Protein AF-A0A554VA35-F1 (afdb_monomer)

Solvent-accessible surface area (backbone atoms only — not comparable to full-atom values): 4473 Å² total; per-residue (Å²): 131,54,65,49,54,50,31,30,52,55,57,67,71,42,56,74,76,42,47,55,45,16,32,57,68,59,68,59,55,64,78,55,48,54,38,47,44,71,54,65,63,85,61,66,69,61,39,58,52,47,39,51,19,44,52,48,32,53,48,56,49,52,53,53,50,48,57,52,49,54,54,56,72,66,57,77,80,86,129

Sequence (79 aa):
MDIKEAVADAYGKLPKGLKKRAVEIYGCSVSYFDRLVAGNPKDLSVYYVALNAIKQAAKEYKEEINNKLDAVQGVKVDE

Mean predicted aligned error: 4.77 Å

pLDDT: mean 91.48, std 7.69, range [56.84, 97.44]

Struct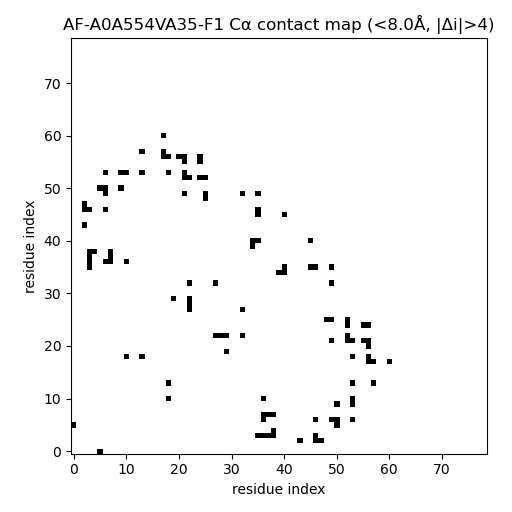ure (mmCIF, N/CA/C/O backbone):
data_AF-A0A554VA35-F1
#
_entry.id   AF-A0A554VA35-F1
#
loop_
_atom_site.group_PDB
_atom_site.id
_atom_site.type_symbol
_atom_site.label_atom_id
_atom_site.label_alt_id
_atom_site.label_comp_id
_atom_site.label_asym_id
_atom_site.label_entity_id
_atom_site.label_seq_id
_atom_site.pdbx_PDB_ins_code
_atom_site.Cartn_x
_atom_site.Cartn_y
_atom_site.Cartn_z
_atom_site.occupancy
_atom_site.B_iso_or_equiv
_atom_site.auth_seq_id
_atom_site.auth_comp_id
_atom_site.auth_asym_id
_atom_site.auth_atom_id
_atom_site.pdbx_PDB_model_num
ATOM 1 N N . MET A 1 1 ? 12.309 -12.402 -0.448 1.00 73.69 1 MET A N 1
ATOM 2 C CA . MET A 1 1 ? 11.170 -11.711 -1.073 1.00 73.69 1 MET A CA 1
ATOM 3 C C . MET A 1 1 ? 11.732 -10.521 -1.818 1.00 73.69 1 MET A C 1
ATOM 5 O O . MET A 1 1 ? 12.379 -9.685 -1.193 1.00 73.69 1 MET A O 1
ATOM 9 N N . ASP A 1 2 ? 11.581 -10.516 -3.136 1.00 92.31 2 ASP A N 1
ATOM 10 C CA . ASP A 1 2 ? 11.975 -9.396 -3.995 1.00 92.31 2 ASP A CA 1
ATOM 11 C C . ASP A 1 2 ? 11.043 -8.185 -3.782 1.00 92.31 2 ASP A C 1
ATOM 13 O O . ASP A 1 2 ? 9.918 -8.334 -3.296 1.00 92.31 2 ASP A O 1
ATOM 17 N N . ILE A 1 3 ? 11.485 -6.973 -4.137 1.00 94.38 3 ILE A N 1
ATOM 18 C CA . ILE A 1 3 ? 10.679 -5.755 -3.948 1.00 94.38 3 ILE A CA 1
ATOM 19 C C . ILE A 1 3 ? 9.356 -5.814 -4.728 1.00 94.38 3 ILE A C 1
ATOM 21 O O . ILE A 1 3 ? 8.342 -5.299 -4.254 1.00 94.38 3 ILE A O 1
ATOM 25 N N . LYS A 1 4 ? 9.330 -6.498 -5.879 1.00 94.31 4 LYS A N 1
ATOM 26 C CA . LYS A 1 4 ? 8.111 -6.691 -6.677 1.00 94.31 4 LYS A CA 1
ATOM 27 C C . LYS A 1 4 ? 7.109 -7.580 -5.950 1.00 94.31 4 LYS A C 1
ATOM 29 O O . LYS A 1 4 ? 5.935 -7.230 -5.846 1.00 94.31 4 LYS A O 1
ATOM 34 N N . GLU A 1 5 ? 7.588 -8.690 -5.390 1.00 94.75 5 GLU A N 1
ATOM 35 C CA . GLU A 1 5 ? 6.773 -9.606 -4.588 1.00 94.75 5 GLU A CA 1
ATOM 36 C C 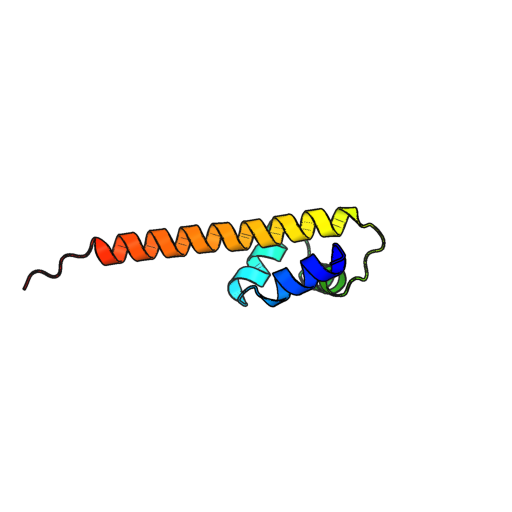. GLU A 1 5 ? 6.245 -8.916 -3.330 1.00 94.75 5 GLU A C 1
ATOM 38 O O . GLU A 1 5 ? 5.076 -9.074 -2.993 1.00 94.75 5 GLU A O 1
ATOM 43 N N . ALA A 1 6 ? 7.074 -8.103 -2.668 1.00 95.38 6 ALA A N 1
ATOM 44 C CA . ALA A 1 6 ? 6.672 -7.354 -1.483 1.00 95.38 6 ALA A CA 1
ATOM 45 C C . ALA A 1 6 ? 5.557 -6.343 -1.789 1.00 95.38 6 ALA A C 1
ATOM 47 O O . ALA A 1 6 ? 4.622 -6.202 -1.003 1.00 95.38 6 ALA A O 1
ATOM 48 N N . VAL A 1 7 ? 5.625 -5.653 -2.934 1.00 96.44 7 VAL A N 1
ATOM 49 C CA . VAL A 1 7 ? 4.550 -4.757 -3.384 1.00 96.44 7 VAL A CA 1
ATOM 50 C C . VAL A 1 7 ? 3.277 -5.539 -3.688 1.00 96.44 7 VAL A C 1
ATOM 52 O O . VAL A 1 7 ? 2.207 -5.140 -3.230 1.00 96.44 7 VAL A O 1
ATOM 55 N N . ALA A 1 8 ? 3.378 -6.648 -4.424 1.00 95.81 8 ALA A N 1
ATOM 56 C CA . ALA A 1 8 ? 2.219 -7.459 -4.781 1.00 95.81 8 ALA A CA 1
ATOM 57 C C . ALA A 1 8 ? 1.524 -8.050 -3.547 1.00 95.81 8 ALA A C 1
ATOM 59 O O . ALA A 1 8 ? 0.303 -7.949 -3.414 1.00 95.81 8 ALA A O 1
ATOM 60 N N . ASP A 1 9 ? 2.301 -8.595 -2.613 1.00 96.19 9 ASP A N 1
ATOM 61 C CA . ASP A 1 9 ? 1.816 -9.146 -1.350 1.00 96.19 9 ASP A CA 1
ATOM 62 C C . ASP A 1 9 ? 1.173 -8.062 -0.469 1.00 96.19 9 ASP A C 1
ATOM 64 O O . ASP A 1 9 ? 0.031 -8.210 -0.023 1.00 96.19 9 ASP A O 1
ATOM 68 N N . ALA A 1 10 ? 1.854 -6.926 -0.277 1.00 95.38 10 ALA A N 1
ATOM 69 C CA . ALA A 1 10 ? 1.333 -5.831 0.537 1.00 95.38 10 ALA A CA 1
ATOM 70 C C . ALA A 1 10 ? 0.057 -5.221 -0.069 1.00 95.38 10 ALA A C 1
ATOM 72 O O . ALA A 1 10 ? -0.919 -4.988 0.645 1.00 95.38 10 ALA A O 1
ATOM 73 N N . TYR A 1 11 ? 0.022 -5.012 -1.389 1.00 95.50 11 TYR A N 1
ATOM 74 C CA . TYR A 1 11 ? -1.168 -4.515 -2.081 1.00 95.50 11 TYR A CA 1
ATOM 75 C C . TYR A 1 11 ? -2.307 -5.541 -2.091 1.00 95.50 11 TYR A C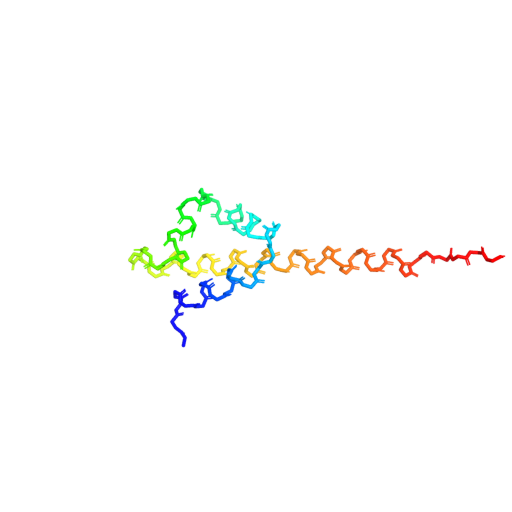 1
ATOM 77 O O . TYR A 1 11 ? -3.481 -5.173 -2.013 1.00 95.50 11 TYR A O 1
ATOM 85 N N . GLY A 1 12 ? -1.986 -6.835 -2.158 1.00 94.94 12 GLY A N 1
ATOM 86 C CA . GLY A 1 12 ? -2.945 -7.934 -2.062 1.00 94.94 12 GLY A CA 1
ATOM 87 C C . GLY A 1 12 ? -3.691 -7.947 -0.728 1.00 94.94 12 GLY A C 1
ATOM 88 O O . GLY A 1 12 ? -4.905 -8.151 -0.718 1.00 94.94 12 GLY A O 1
ATOM 89 N N . LYS A 1 13 ? -2.982 -7.642 0.364 1.00 94.25 13 LYS A N 1
ATOM 90 C CA . LYS A 1 13 ? -3.507 -7.589 1.740 1.00 94.25 13 LYS A CA 1
ATOM 91 C C . LYS A 1 13 ? -4.323 -6.333 2.056 1.00 94.25 13 LYS A C 1
ATOM 93 O O . LYS A 1 13 ? -5.059 -6.329 3.041 1.00 94.25 13 LYS A O 1
ATOM 98 N N . LEU A 1 14 ? -4.220 -5.270 1.252 1.00 91.06 14 LEU A N 1
ATOM 99 C CA . LEU A 1 14 ? -5.012 -4.061 1.473 1.00 91.06 14 LEU A CA 1
ATOM 100 C C . LEU A 1 14 ? -6.507 -4.308 1.181 1.00 91.06 14 LEU A C 1
ATOM 102 O O . LEU A 1 14 ? -6.851 -4.837 0.120 1.00 91.06 14 LEU A O 1
ATOM 106 N N . PRO A 1 15 ? -7.430 -3.858 2.049 1.00 91.38 15 PRO A N 1
ATOM 107 C CA . PRO A 1 15 ? -8.852 -3.827 1.729 1.00 91.38 15 PRO A CA 1
ATOM 108 C C . PRO A 1 15 ? -9.130 -2.874 0.555 1.00 91.38 15 PRO A C 1
ATOM 110 O O . PRO A 1 15 ? -8.385 -1.921 0.314 1.00 91.38 15 PRO A O 1
ATOM 113 N N . LYS A 1 16 ? -10.237 -3.101 -0.171 1.00 87.44 16 LYS A N 1
ATOM 114 C CA . LYS A 1 16 ? -10.584 -2.356 -1.403 1.00 87.44 16 LYS A CA 1
ATOM 115 C C . LYS A 1 16 ? -10.516 -0.830 -1.240 1.00 87.44 16 LYS A C 1
ATOM 117 O O . LYS A 1 16 ? -9.990 -0.159 -2.122 1.00 87.44 16 LYS A O 1
ATOM 122 N N . GLY A 1 17 ? -10.998 -0.294 -0.115 1.00 85.38 17 GLY A N 1
ATOM 123 C CA . GLY A 1 17 ? -10.954 1.146 0.166 1.00 85.38 17 GLY A CA 1
ATOM 124 C C . GLY A 1 17 ? -9.530 1.709 0.242 1.00 85.38 17 GLY A C 1
ATOM 125 O O . GLY A 1 17 ? -9.264 2.789 -0.278 1.00 85.38 17 GLY A O 1
ATOM 126 N N . LEU A 1 18 ? -8.585 0.941 0.793 1.00 92.12 18 LEU A N 1
ATOM 127 C CA . LEU A 1 18 ? -7.192 1.375 0.933 1.00 92.12 18 LEU A CA 1
ATOM 128 C C . LEU A 1 18 ? -6.361 1.167 -0.322 1.00 92.12 18 LEU A C 1
ATOM 130 O O . LEU A 1 18 ? -5.398 1.897 -0.534 1.00 92.12 18 LEU A O 1
ATOM 134 N N . LYS A 1 19 ? -6.744 0.224 -1.188 1.00 93.62 19 LYS A N 1
ATOM 135 C CA . LYS A 1 19 ? -6.108 0.073 -2.502 1.00 93.62 19 LYS A CA 1
ATOM 136 C C . LYS A 1 19 ? -6.210 1.360 -3.311 1.00 93.62 19 LYS A C 1
ATOM 138 O O . LYS A 1 19 ? -5.207 1.804 -3.858 1.00 93.62 19 LYS A O 1
ATOM 143 N N . LYS A 1 20 ? -7.391 1.992 -3.321 1.00 94.31 20 LYS A N 1
ATOM 144 C CA . LYS A 1 20 ? -7.596 3.294 -3.971 1.00 94.31 20 LYS A CA 1
ATOM 145 C C . LYS A 1 20 ? -6.721 4.374 -3.332 1.00 94.31 20 LYS A C 1
ATOM 147 O O . LYS A 1 20 ? -6.027 5.088 -4.047 1.00 94.31 20 LYS A O 1
ATOM 152 N N . ARG A 1 21 ? -6.688 4.429 -1.997 1.00 94.50 21 ARG A N 1
ATOM 153 C CA . ARG A 1 21 ? -5.875 5.402 -1.260 1.00 94.50 21 ARG A CA 1
ATOM 154 C C . ARG A 1 21 ? -4.376 5.267 -1.547 1.00 94.50 21 ARG A C 1
ATOM 156 O O . ARG A 1 21 ? -3.702 6.269 -1.743 1.00 94.50 21 ARG A O 1
ATOM 163 N N . ALA A 1 22 ? -3.859 4.043 -1.639 1.00 95.81 22 ALA A N 1
ATOM 164 C CA . ALA A 1 22 ? -2.463 3.796 -2.000 1.00 95.81 22 ALA A CA 1
ATOM 165 C C . ALA A 1 22 ? -2.129 4.302 -3.416 1.00 95.81 22 ALA A C 1
ATOM 167 O O . ALA A 1 22 ? -1.067 4.890 -3.619 1.00 95.81 22 ALA A O 1
ATOM 168 N N . VAL A 1 23 ? -3.044 4.133 -4.380 1.00 96.88 23 VAL A N 1
ATOM 169 C CA . VAL A 1 23 ? -2.884 4.685 -5.739 1.00 96.88 23 VAL A CA 1
ATOM 170 C C . VAL A 1 23 ? -2.871 6.218 -5.720 1.00 96.88 23 VAL A C 1
ATOM 172 O O . VAL A 1 23 ? -2.039 6.828 -6.392 1.00 96.88 23 VAL A O 1
ATOM 175 N N . GLU A 1 24 ? -3.752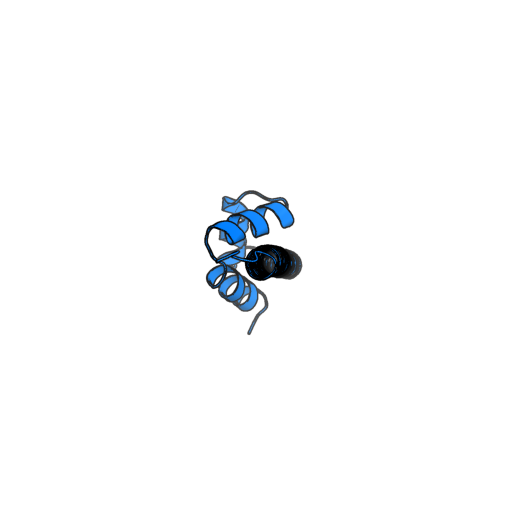 6.840 -4.93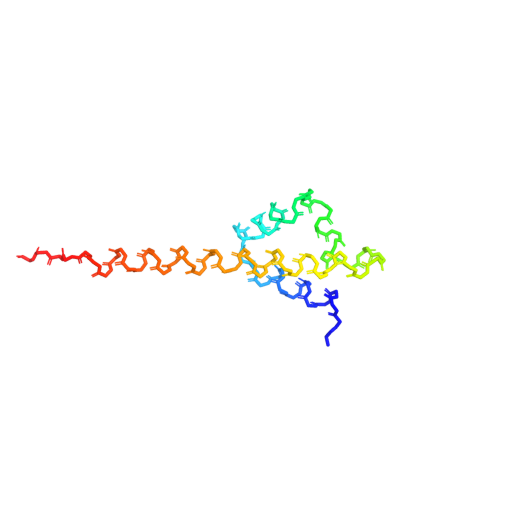1 1.00 96.00 24 GLU A N 1
ATOM 176 C CA . GLU A 1 24 ? -3.810 8.299 -4.760 1.00 96.00 24 GLU A CA 1
ATOM 177 C C 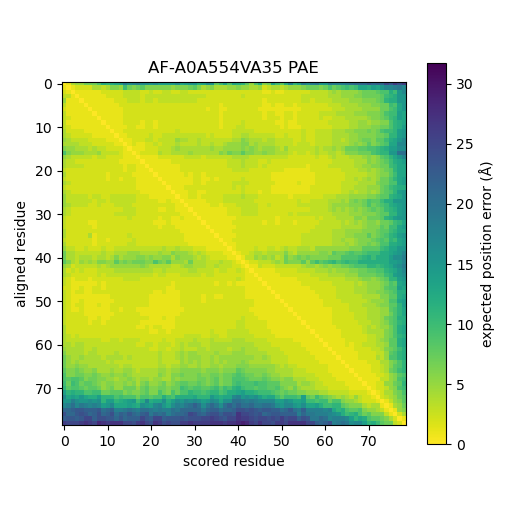. GLU A 1 24 ? -2.527 8.858 -4.130 1.00 96.00 24 GLU A C 1
ATOM 179 O O . GLU A 1 24 ? -1.992 9.840 -4.633 1.00 96.00 24 GLU A O 1
ATOM 184 N N . ILE A 1 25 ? -2.001 8.213 -3.080 1.00 96.44 25 ILE A N 1
ATOM 185 C CA . ILE A 1 25 ? -0.745 8.613 -2.418 1.00 96.44 25 ILE A CA 1
ATOM 186 C C . ILE A 1 25 ? 0.441 8.500 -3.378 1.00 96.44 25 ILE A C 1
ATOM 188 O O . ILE A 1 25 ? 1.315 9.363 -3.389 1.00 96.44 25 ILE A O 1
ATOM 192 N N . TYR A 1 26 ? 0.473 7.451 -4.199 1.00 97.25 26 TYR A N 1
ATOM 193 C CA . TYR A 1 26 ? 1.503 7.309 -5.224 1.00 97.25 26 TYR A CA 1
ATOM 194 C C . TYR A 1 26 ? 1.378 8.372 -6.330 1.00 97.25 26 TYR A C 1
ATOM 196 O O . TYR A 1 26 ? 2.375 8.732 -6.949 1.00 97.25 26 TYR A O 1
ATOM 204 N N . GLY A 1 27 ? 0.165 8.871 -6.593 1.00 96.88 27 GLY A N 1
ATOM 205 C CA . GLY A 1 27 ? -0.083 9.921 -7.581 1.00 96.88 27 GLY A CA 1
ATOM 206 C C . GLY A 1 27 ? -0.121 9.420 -9.028 1.00 96.88 27 GLY A C 1
ATOM 207 O O . GLY A 1 27 ? 0.357 10.102 -9.931 1.00 96.88 27 GLY A O 1
ATOM 208 N N . CYS A 1 28 ? -0.672 8.227 -9.277 1.00 94.31 28 CYS A N 1
ATOM 209 C CA . CYS A 1 28 ? -0.811 7.681 -10.635 1.00 94.31 28 CYS A CA 1
ATOM 210 C C . CYS A 1 28 ? -2.228 7.166 -10.928 1.00 94.31 28 CYS A C 1
ATOM 212 O O . CYS A 1 28 ? -3.113 7.189 -10.077 1.00 94.31 28 CYS A O 1
ATOM 214 N N . SER A 1 29 ? -2.452 6.681 -12.153 1.00 95.25 29 SER A N 1
ATOM 215 C CA . SER A 1 29 ? -3.701 5.989 -12.486 1.00 95.25 29 SER A CA 1
ATOM 216 C C . SER A 1 29 ? -3.738 4.578 -11.889 1.00 95.25 29 SER A C 1
ATOM 218 O O . SER A 1 29 ? -2.711 3.902 -11.819 1.00 95.25 29 SER A O 1
ATOM 220 N N . VAL A 1 30 ? -4.939 4.085 -11.569 1.00 94.06 30 VAL A N 1
ATOM 221 C CA . VAL A 1 30 ? -5.148 2.696 -11.108 1.00 94.06 30 VAL A CA 1
ATOM 222 C C . VAL A 1 30 ? -4.540 1.697 -12.095 1.00 94.06 30 VAL A C 1
ATOM 224 O O . VAL A 1 30 ? -3.772 0.831 -11.700 1.00 94.06 30 VAL A O 1
ATOM 227 N N . SER A 1 31 ? -4.763 1.902 -13.397 1.00 94.88 31 SER A N 1
ATOM 228 C CA . SER A 1 31 ? -4.235 1.018 -14.446 1.00 94.88 31 SER A CA 1
ATOM 229 C C . SER A 1 31 ? -2.703 0.971 -14.527 1.00 94.88 31 SER A C 1
ATOM 231 O O . SER A 1 31 ? -2.137 -0.003 -15.024 1.00 94.88 31 SER A O 1
ATOM 233 N N . TYR A 1 32 ? -2.015 2.032 -14.094 1.00 94.81 32 TYR A N 1
ATOM 234 C CA . TYR A 1 32 ? -0.557 2.042 -14.000 1.00 94.81 32 TYR A CA 1
ATOM 235 C C . TYR A 1 32 ? -0.106 1.319 -12.733 1.00 94.81 32 TYR A C 1
ATOM 237 O O . TYR A 1 32 ? 0.799 0.487 -12.790 1.00 94.81 32 TYR A O 1
ATOM 245 N N . PHE A 1 33 ? -0.778 1.580 -11.612 1.00 95.94 33 PHE A N 1
ATOM 246 C CA . PHE A 1 33 ? -0.486 0.918 -10.347 1.00 95.94 33 PHE A CA 1
ATOM 247 C C . PHE A 1 33 ? -0.695 -0.602 -10.433 1.00 95.94 33 PHE A C 1
ATOM 249 O O . PHE A 1 33 ? 0.152 -1.359 -9.971 1.00 95.94 33 PHE A O 1
ATOM 256 N N . ASP A 1 34 ? -1.743 -1.066 -11.118 1.00 95.25 34 ASP A N 1
ATOM 257 C CA . ASP A 1 34 ? -1.994 -2.493 -11.356 1.00 95.25 34 ASP A CA 1
ATOM 258 C C . ASP A 1 34 ? -0.855 -3.152 -12.149 1.00 95.25 34 ASP A C 1
ATOM 260 O O . ASP A 1 34 ? -0.434 -4.268 -11.848 1.00 95.25 34 ASP A O 1
ATOM 264 N N . ARG A 1 35 ? -0.288 -2.444 -13.137 1.00 95.50 35 ARG A N 1
ATOM 265 C CA . ARG A 1 35 ? 0.893 -2.923 -13.875 1.00 95.50 35 ARG A CA 1
ATOM 266 C C . ARG A 1 35 ? 2.133 -2.982 -12.989 1.00 95.50 35 ARG A C 1
ATOM 268 O O . ARG A 1 35 ? 2.953 -3.879 -13.173 1.00 95.50 35 ARG A O 1
ATOM 275 N N . LEU A 1 36 ? 2.279 -2.038 -12.062 1.00 95.12 36 LEU A N 1
ATOM 276 C CA . LEU A 1 36 ? 3.357 -2.040 -11.078 1.00 95.12 36 LEU A CA 1
ATOM 277 C C . LEU A 1 36 ? 3.224 -3.253 -10.154 1.00 95.12 36 LEU A C 1
ATOM 279 O O . LEU A 1 36 ? 4.174 -4.011 -10.011 1.00 95.12 36 LEU A O 1
ATOM 283 N N . VAL A 1 37 ? 2.029 -3.510 -9.627 1.00 94.69 37 VAL A N 1
A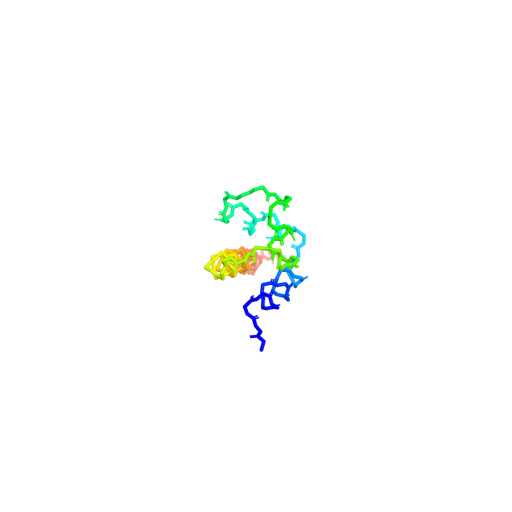TOM 284 C CA . VAL A 1 37 ? 1.719 -4.693 -8.808 1.00 94.69 37 VAL A CA 1
ATOM 285 C C . VAL A 1 37 ? 1.972 -6.000 -9.569 1.00 94.69 37 VAL A C 1
ATOM 287 O O . VAL A 1 37 ? 2.443 -6.967 -8.980 1.00 94.69 37 VAL A O 1
ATOM 290 N N . ALA A 1 38 ? 1.732 -6.021 -10.881 1.00 95.31 38 ALA A N 1
ATOM 291 C CA . ALA A 1 38 ? 2.031 -7.164 -11.744 1.00 95.31 38 ALA A CA 1
ATOM 292 C C . ALA A 1 38 ? 3.531 -7.348 -12.062 1.00 95.31 38 ALA A C 1
ATOM 294 O O . ALA A 1 38 ? 3.893 -8.301 -12.748 1.00 95.31 38 ALA A O 1
ATOM 295 N N . GLY A 1 39 ? 4.416 -6.457 -11.600 1.00 93.12 39 GLY A N 1
ATOM 296 C CA . GLY A 1 39 ? 5.859 -6.577 -11.829 1.00 93.12 39 GLY A CA 1
ATOM 297 C C . GLY A 1 39 ? 6.339 -6.078 -13.198 1.00 93.12 39 GLY A C 1
ATOM 298 O O . GLY A 1 39 ? 7.460 -6.402 -13.603 1.00 93.12 39 GLY A O 1
ATOM 299 N N . ASN A 1 40 ? 5.519 -5.296 -13.912 1.00 93.81 40 ASN A N 1
ATOM 300 C CA . ASN A 1 40 ? 5.809 -4.872 -15.286 1.00 93.81 40 ASN A CA 1
ATOM 301 C C . ASN A 1 40 ? 6.908 -3.796 -15.408 1.00 93.81 40 ASN A C 1
ATOM 303 O O . ASN A 1 40 ? 7.707 -3.882 -16.345 1.00 93.81 40 ASN A O 1
ATOM 307 N N . PRO A 1 41 ? 6.990 -2.765 -14.539 1.00 90.56 41 PRO A N 1
ATOM 308 C CA . PRO A 1 41 ? 8.071 -1.786 -14.618 1.00 90.56 41 PRO A CA 1
ATOM 309 C C . PRO A 1 41 ? 9.458 -2.423 -14.456 1.00 90.56 41 PRO A C 1
ATOM 311 O O . PRO A 1 41 ? 9.671 -3.280 -13.595 1.00 90.56 41 PRO A O 1
ATOM 314 N N . LYS A 1 42 ? 10.418 -1.982 -15.277 1.00 86.75 42 LYS A N 1
ATOM 315 C CA . LYS A 1 42 ? 11.820 -2.430 -15.197 1.00 86.75 42 LYS A CA 1
ATOM 316 C C . LYS A 1 42 ? 12.605 -1.720 -14.098 1.00 86.75 42 LYS A C 1
ATOM 318 O O . LYS A 1 42 ? 13.515 -2.314 -13.530 1.00 86.75 42 LYS A O 1
ATOM 323 N N . ASP A 1 43 ? 12.256 -0.468 -13.823 1.00 93.00 43 ASP A N 1
ATOM 324 C CA . ASP A 1 43 ? 12.896 0.322 -12.780 1.00 93.00 43 ASP A CA 1
ATOM 325 C C . ASP A 1 43 ? 12.468 -0.191 -11.401 1.00 93.00 43 ASP A C 1
ATOM 327 O O . ASP A 1 43 ? 11.280 -0.280 -11.106 1.00 93.00 43 ASP A O 1
ATOM 331 N N . LEU A 1 44 ? 13.430 -0.546 -10.552 1.00 92.31 44 LEU A N 1
ATOM 332 C CA . LEU A 1 44 ? 13.141 -1.002 -9.195 1.00 92.31 44 LEU A CA 1
ATOM 333 C C . LEU A 1 44 ? 12.737 0.155 -8.271 1.00 92.31 44 LEU A C 1
ATOM 335 O O . LEU A 1 44 ? 11.999 -0.068 -7.310 1.00 92.31 44 LEU A O 1
ATOM 339 N N . SER A 1 45 ? 13.155 1.389 -8.576 1.00 94.50 45 SER A N 1
ATOM 340 C CA . SER A 1 45 ? 12.872 2.574 -7.760 1.00 94.50 45 SER A CA 1
ATOM 341 C C . SER A 1 45 ? 11.366 2.793 -7.579 1.00 94.50 45 SER A C 1
ATOM 343 O O . SER A 1 45 ? 10.899 3.070 -6.471 1.00 94.50 45 SER A O 1
ATOM 345 N N . VAL A 1 46 ? 10.579 2.547 -8.634 1.00 95.38 46 VAL A N 1
ATOM 346 C CA . VAL A 1 46 ? 9.128 2.746 -8.601 1.00 95.38 46 VAL A CA 1
ATOM 347 C C . VAL A 1 46 ? 8.430 1.801 -7.627 1.00 95.38 46 VAL A C 1
ATOM 349 O O . VAL A 1 46 ? 7.413 2.179 -7.046 1.00 95.38 46 VAL A O 1
ATOM 352 N N . TYR A 1 47 ? 8.984 0.609 -7.383 1.00 96.69 47 TYR A N 1
ATOM 353 C CA . TYR A 1 47 ? 8.414 -0.347 -6.435 1.00 96.69 47 TYR A CA 1
ATOM 354 C C . TYR A 1 47 ? 8.648 0.072 -4.987 1.00 96.69 47 TYR A C 1
ATOM 356 O O . TYR A 1 47 ? 7.767 -0.119 -4.154 1.00 96.69 47 TYR A O 1
ATOM 364 N N . TYR A 1 48 ? 9.781 0.707 -4.680 1.00 96.50 48 TYR A N 1
ATOM 365 C CA . TYR A 1 48 ? 10.006 1.277 -3.350 1.00 96.50 48 TYR A CA 1
ATOM 366 C C . TYR A 1 48 ? 9.014 2.402 -3.052 1.00 96.50 48 TYR A C 1
ATOM 368 O O . TYR A 1 48 ? 8.434 2.446 -1.966 1.00 96.50 48 TYR A O 1
ATOM 376 N N . VAL A 1 49 ? 8.764 3.272 -4.033 1.00 97.06 49 VAL A N 1
ATOM 377 C CA . VAL A 1 49 ? 7.768 4.345 -3.905 1.00 97.06 49 VAL A CA 1
ATOM 378 C C . VAL A 1 49 ? 6.361 3.759 -3.742 1.00 97.06 49 VAL A C 1
ATOM 380 O O . VAL A 1 49 ? 5.621 4.178 -2.853 1.00 97.06 49 VAL A O 1
ATOM 383 N N . ALA A 1 50 ? 6.008 2.735 -4.524 1.00 97.00 50 ALA A N 1
ATOM 384 C CA . ALA A 1 50 ? 4.721 2.048 -4.405 1.00 97.00 50 ALA A CA 1
ATOM 385 C C . ALA A 1 50 ? 4.544 1.375 -3.042 1.00 97.00 50 ALA A C 1
ATOM 387 O O . ALA A 1 50 ? 3.492 1.511 -2.418 1.00 97.00 50 ALA A O 1
ATOM 388 N N . LEU A 1 51 ? 5.580 0.702 -2.538 1.00 96.81 51 LEU A N 1
ATOM 389 C CA . LEU A 1 51 ? 5.547 0.076 -1.222 1.00 96.81 51 LEU A CA 1
ATOM 390 C C . LEU A 1 51 ? 5.367 1.114 -0.107 1.00 96.81 51 LEU A C 1
ATOM 392 O O . LEU A 1 51 ? 4.623 0.870 0.843 1.00 96.81 51 LEU A O 1
ATOM 396 N N . ASN A 1 52 ? 6.010 2.277 -0.219 1.00 97.25 52 ASN A N 1
ATOM 397 C CA . ASN A 1 52 ? 5.828 3.369 0.735 1.00 97.25 52 ASN A CA 1
ATOM 398 C C . ASN A 1 52 ? 4.401 3.926 0.696 1.00 97.25 52 ASN A C 1
ATOM 400 O O . ASN A 1 52 ? 3.804 4.114 1.755 1.00 97.25 52 ASN A O 1
ATOM 404 N N . ALA A 1 53 ? 3.820 4.094 -0.493 1.00 97.44 53 ALA A N 1
ATOM 405 C CA . ALA A 1 53 ? 2.429 4.519 -0.639 1.00 97.44 53 ALA A CA 1
ATOM 406 C C . ALA A 1 53 ? 1.446 3.515 -0.006 1.00 97.44 53 ALA A C 1
ATOM 408 O O . ALA A 1 53 ? 0.522 3.904 0.708 1.00 97.44 53 ALA A O 1
ATOM 409 N N . ILE A 1 54 ? 1.686 2.212 -0.192 1.00 97.06 54 ILE A N 1
ATOM 410 C CA . ILE A 1 54 ? 0.904 1.131 0.432 1.00 97.06 54 ILE A CA 1
ATOM 411 C C . ILE A 1 54 ? 1.002 1.183 1.961 1.00 97.06 54 ILE A C 1
ATOM 413 O O . ILE A 1 54 ? -0.016 1.111 2.653 1.00 97.06 54 ILE A O 1
ATOM 417 N N . LYS A 1 55 ? 2.216 1.337 2.502 1.00 96.44 55 LYS A N 1
ATOM 418 C CA . LYS A 1 55 ? 2.444 1.447 3.951 1.00 96.44 55 LYS A CA 1
ATOM 419 C C . LYS A 1 55 ? 1.765 2.678 4.541 1.00 96.44 55 LYS A C 1
ATOM 421 O O . LYS A 1 55 ? 1.178 2.585 5.617 1.00 96.44 55 LYS A O 1
ATOM 426 N N . GLN A 1 56 ? 1.822 3.809 3.843 1.00 96.56 56 GLN A N 1
ATOM 427 C CA . GLN A 1 56 ? 1.167 5.032 4.285 1.00 96.56 56 GLN A CA 1
ATOM 428 C C . GLN A 1 56 ? -0.357 4.874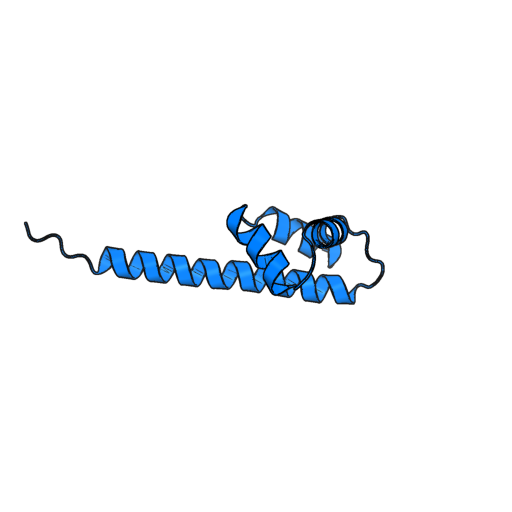 4.301 1.00 96.56 56 GLN A C 1
ATOM 430 O O . GLN A 1 56 ? -0.972 5.182 5.317 1.00 96.56 56 GLN A O 1
ATOM 435 N N . ALA A 1 57 ? -0.955 4.303 3.250 1.00 95.62 57 ALA A N 1
ATOM 436 C CA . ALA A 1 57 ? -2.393 4.028 3.219 1.00 95.62 57 ALA A CA 1
ATOM 437 C C . ALA A 1 57 ? -2.839 3.131 4.389 1.00 95.62 57 ALA A C 1
ATOM 439 O O . ALA A 1 57 ? -3.864 3.384 5.021 1.00 95.62 57 ALA A O 1
ATOM 440 N N . ALA A 1 58 ? -2.055 2.098 4.713 1.00 94.81 58 ALA A N 1
ATOM 441 C CA . ALA A 1 58 ? -2.331 1.229 5.856 1.00 94.81 58 ALA A CA 1
ATOM 442 C C . ALA A 1 58 ? -2.209 1.962 7.204 1.00 94.81 58 ALA A C 1
ATOM 444 O O . ALA A 1 58 ? -2.993 1.706 8.119 1.00 94.81 58 ALA A O 1
ATOM 445 N N . LYS A 1 59 ? -1.240 2.876 7.333 1.00 94.88 59 LYS A N 1
ATOM 446 C CA . LYS A 1 59 ? -1.053 3.682 8.543 1.00 94.88 59 LYS A CA 1
ATOM 447 C C . LYS A 1 59 ? -2.227 4.639 8.765 1.00 94.88 59 LYS A C 1
ATOM 449 O O . LYS A 1 59 ? -2.798 4.612 9.851 1.00 94.88 59 LYS A O 1
ATOM 454 N N . GLU A 1 60 ? -2.625 5.387 7.734 1.00 92.31 60 GLU A N 1
ATOM 455 C CA . GLU A 1 60 ? -3.767 6.314 7.794 1.00 92.31 60 GLU A CA 1
ATOM 456 C C . GLU A 1 60 ? -5.047 5.581 8.229 1.00 92.31 60 GLU A C 1
ATOM 458 O O . GLU A 1 60 ? -5.803 6.066 9.067 1.00 92.31 60 GLU A O 1
ATOM 463 N N . TYR A 1 61 ? -5.255 4.357 7.735 1.00 90.75 61 TYR A N 1
ATOM 464 C CA . TYR A 1 61 ? -6.398 3.537 8.136 1.00 90.75 61 TYR A CA 1
ATOM 465 C C . TYR A 1 61 ? -6.361 3.095 9.597 1.00 90.75 61 TYR A C 1
ATOM 467 O O . TYR A 1 61 ? -7.386 3.100 10.276 1.00 90.75 61 TYR A O 1
ATOM 475 N N . LYS A 1 62 ? -5.184 2.702 10.092 1.00 91.69 62 LYS A N 1
ATOM 476 C CA . LYS A 1 62 ? -5.008 2.344 11.503 1.00 91.69 62 LYS A CA 1
ATOM 477 C C . LYS A 1 62 ? -5.334 3.538 12.403 1.00 91.69 62 LYS A C 1
ATOM 479 O O . LYS A 1 62 ? -5.994 3.364 13.422 1.00 91.69 62 LYS A O 1
ATOM 484 N N . GLU A 1 63 ? -4.885 4.730 12.019 1.00 91.75 63 GLU A N 1
ATOM 485 C CA . GLU A 1 63 ? -5.183 5.973 12.736 1.00 91.75 63 GLU A CA 1
ATOM 486 C C . GLU A 1 63 ? -6.689 6.279 12.712 1.00 91.75 63 GLU A C 1
ATOM 488 O O . GLU A 1 63 ? -7.266 6.566 13.758 1.00 91.75 63 GLU A O 1
ATOM 493 N N . GLU A 1 64 ? -7.358 6.116 11.566 1.00 89.69 64 GLU A N 1
ATOM 494 C CA . GLU A 1 64 ? -8.814 6.283 11.465 1.00 89.69 64 GLU A CA 1
ATOM 495 C C . GLU A 1 64 ? -9.587 5.297 12.359 1.00 89.69 64 GLU A C 1
ATOM 497 O O . GLU A 1 64 ? -10.537 5.694 13.036 1.00 89.69 64 GLU A O 1
ATOM 502 N N . ILE A 1 65 ? -9.184 4.021 12.388 1.00 90.06 65 ILE A N 1
ATOM 503 C CA . ILE A 1 65 ? -9.806 3.007 13.252 1.00 90.06 65 ILE A CA 1
ATOM 504 C C . ILE A 1 65 ? -9.630 3.364 14.722 1.00 90.06 65 ILE A C 1
ATOM 506 O O . ILE A 1 65 ? -10.603 3.298 15.470 1.00 90.06 65 ILE A O 1
ATOM 510 N N . ASN A 1 66 ? -8.418 3.734 15.134 1.00 91.50 66 ASN A N 1
ATOM 511 C CA . ASN A 1 66 ? -8.152 4.094 16.522 1.00 91.50 66 ASN A CA 1
ATOM 512 C C . ASN A 1 66 ? -9.017 5.286 16.944 1.00 91.50 66 ASN A C 1
ATOM 514 O O . ASN A 1 66 ? -9.748 5.177 17.919 1.00 91.50 66 ASN A O 1
ATOM 518 N N . ASN A 1 67 ? -9.066 6.346 16.130 1.00 89.62 67 ASN A N 1
ATOM 519 C CA . ASN A 1 67 ? -9.908 7.513 16.405 1.00 89.62 67 ASN A CA 1
ATOM 520 C C . ASN A 1 67 ? -11.397 7.147 16.546 1.00 89.62 67 ASN A C 1
ATOM 522 O O . ASN A 1 67 ? -12.098 7.684 17.402 1.00 89.62 67 ASN A O 1
ATOM 526 N N . LYS A 1 68 ? -11.897 6.225 15.712 1.00 89.00 68 LYS A N 1
ATOM 527 C CA . LYS A 1 68 ? -13.277 5.720 15.811 1.00 89.00 68 LYS A CA 1
ATOM 528 C C . LYS A 1 68 ? -13.497 4.888 17.075 1.00 89.00 68 LYS A C 1
ATOM 530 O O . LYS A 1 68 ? -14.562 4.984 17.675 1.00 89.00 68 LYS A O 1
ATOM 535 N N . LEU A 1 69 ? -12.516 4.082 17.475 1.00 89.88 69 LEU A N 1
ATOM 536 C CA . LEU A 1 69 ? -12.580 3.276 18.692 1.00 89.88 69 LEU A CA 1
ATOM 537 C C . LEU A 1 69 ? -12.587 4.159 19.945 1.00 89.88 69 LEU A C 1
ATOM 539 O O . LEU A 1 69 ? -13.444 3.963 20.804 1.00 89.88 69 LEU A O 1
ATOM 543 N N . ASP A 1 70 ? -11.698 5.152 20.010 1.00 87.50 70 ASP A N 1
ATOM 544 C CA . ASP A 1 70 ? -11.648 6.142 21.091 1.00 87.50 70 ASP A CA 1
ATOM 545 C C . ASP A 1 70 ? -12.987 6.886 21.216 1.00 87.50 70 ASP A C 1
ATOM 547 O O . ASP A 1 70 ? -13.513 7.055 22.317 1.00 87.50 70 ASP A O 1
ATOM 551 N N . ALA A 1 71 ? -13.595 7.264 20.083 1.00 85.88 71 ALA A N 1
ATOM 552 C CA . ALA A 1 71 ? -14.906 7.905 20.071 1.00 85.88 71 ALA A CA 1
ATOM 553 C C . ALA A 1 71 ? -16.003 7.007 20.662 1.00 8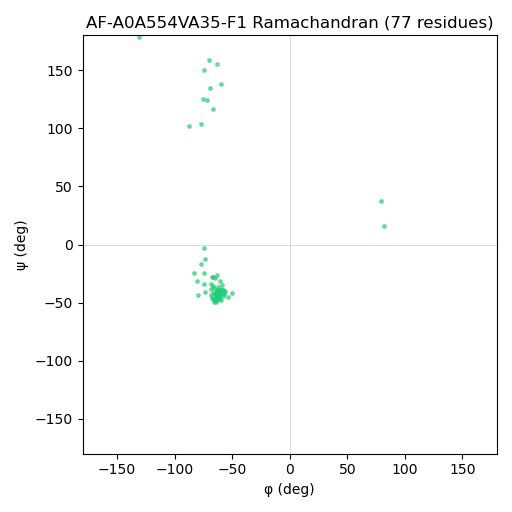5.88 71 ALA A C 1
ATOM 555 O O . ALA A 1 71 ? -16.822 7.497 21.431 1.00 85.88 71 ALA A O 1
ATOM 556 N N . VAL A 1 72 ? -16.008 5.706 20.342 1.00 86.69 72 VAL A N 1
ATOM 557 C CA . VAL A 1 72 ? -16.981 4.738 20.882 1.00 86.69 72 VAL A CA 1
ATOM 558 C C . VAL A 1 72 ? -16.764 4.497 22.376 1.00 86.69 72 VAL A C 1
ATOM 560 O O . VAL A 1 72 ? -17.731 4.482 23.130 1.00 86.69 72 VAL A O 1
ATOM 563 N N . GLN A 1 73 ? -15.517 4.342 22.827 1.00 83.75 73 GLN A N 1
ATOM 564 C CA . GLN A 1 73 ? -15.201 4.158 24.251 1.00 83.75 73 GLN A CA 1
ATOM 565 C C . GLN A 1 73 ? -15.520 5.400 25.095 1.00 83.75 73 GLN A C 1
ATOM 567 O O . GLN A 1 73 ? -15.823 5.278 26.280 1.00 83.75 73 GLN A O 1
ATOM 572 N N . GLY A 1 74 ? -15.475 6.589 24.489 1.00 77.94 74 GLY A N 1
ATOM 573 C CA . GLY A 1 74 ? -15.892 7.841 25.115 1.00 77.94 74 GLY A CA 1
ATOM 574 C C . GLY A 1 74 ? -17.410 8.013 25.252 1.00 77.94 74 GLY A C 1
ATOM 575 O O . GLY A 1 74 ? -17.842 8.909 25.979 1.00 77.94 74 GLY A O 1
ATOM 576 N N . VAL A 1 75 ? -18.229 7.179 24.596 1.00 75.75 75 VAL A N 1
ATOM 577 C CA . VAL A 1 75 ? -19.691 7.213 24.750 1.00 75.75 75 VAL A CA 1
ATOM 578 C C . VAL A 1 75 ? -20.067 6.547 26.072 1.00 75.75 75 VAL A C 1
ATOM 580 O O . VAL A 1 75 ? -20.073 5.323 26.191 1.00 75.75 75 VAL A O 1
ATOM 583 N N . LYS A 1 76 ? -20.413 7.358 27.075 1.00 69.69 76 LYS A N 1
ATOM 584 C CA . LYS A 1 76 ? -21.120 6.868 28.261 1.00 69.69 76 LYS A CA 1
ATOM 585 C C . LYS A 1 76 ? -22.575 6.628 27.883 1.00 69.69 76 LYS A C 1
ATOM 587 O O . LYS A 1 76 ? -23.230 7.522 27.354 1.00 69.69 76 LYS A O 1
ATOM 592 N N . VAL A 1 77 ? -23.053 5.415 28.124 1.00 72.44 77 VAL A N 1
ATOM 593 C CA . VAL A 1 77 ? -24.482 5.116 28.077 1.00 72.44 77 VAL A CA 1
ATOM 594 C C . VAL A 1 77 ? -24.990 5.420 29.481 1.00 72.44 77 VAL A C 1
ATOM 596 O O . VAL A 1 77 ? -24.679 4.677 30.407 1.00 72.44 77 VAL A O 1
ATOM 599 N N . ASP A 1 78 ? -25.638 6.569 29.665 1.00 62.88 78 ASP A N 1
ATOM 600 C CA . ASP A 1 78 ? -26.371 6.839 30.901 1.00 62.88 78 ASP A CA 1
ATOM 601 C C . ASP A 1 78 ? -27.564 5.863 30.951 1.00 62.88 78 ASP A C 1
ATOM 603 O O . ASP A 1 78 ? -28.400 5.868 30.042 1.00 62.88 78 ASP A O 1
ATOM 607 N N . GLU A 1 79 ? -27.568 4.974 31.951 1.00 56.84 79 GLU A N 1
ATOM 608 C CA . GLU A 1 79 ? -28.671 4.047 32.273 1.00 56.84 79 GLU A CA 1
ATOM 609 C C . GLU A 1 79 ? -29.849 4.762 32.949 1.00 56.84 79 GLU A C 1
ATOM 611 O O . GLU A 1 79 ? -29.606 5.634 33.818 1.00 56.84 79 GLU A O 1
#

Foldseek 3Di:
DQLLVLLLVLLVPDDPVLNVQLCVQLPHDNVVSVCSNVVNDPDSVSSVSSNVSSVVSVVVVVVVVVVVVVVVVPDDDDD

Nearest PDB structures (foldseek):
  3g5g-assembly5_I  TM=4.754E-01  e=1.711E+00  Enterobacter sp. RFL1396
  3fya-assembly1_A  TM=4.770E-01  e=1.711E+00  Enterobacter sp. RFL1396
  4i6u-assembly1_A  TM=4.776E-01  e=2.148E+00  Enterobacter sp. RFL1396
  4ia8-assembly1_B  TM=4.693E-01  e=3.020E+00  Enterobacter sp. RFL1396
  3g5g-assembly5_J  TM=4.271E-01  e=2.273E+00  Enterobacter sp. RFL1396

Radius of gyration: 16.24 Å; Cα contacts (8 Å, |Δi|>4): 59; chains: 1; bounding box: 42×22×48 Å

Secondary structure (DSSP, 8-state):
--HHHHHHHHHHHS-HHHHHHHHHHHTS-HHHHHHHHTT--S-SHHHHHHHHHHHHHHHHHHHHHHHHHHHHHT-----

Organism: NCBI:txid2047982